Protein AF-A0A7G8KVP5-F1 (afdb_monomer)

InterPro domains:
  IPR000260 NADH:ubiquinone oxidoreductase chain 4, N-terminal [PF01059] (1-69)

Nearest PDB structures (foldseek):
  8esz-assembly1_4  TM=9.587E-01  e=6.649E-04  Drosophila melanogaster
  8ba0-assembly1_M  TM=9.592E-01  e=1.145E-03  Drosophila melanogaster

Mean predicted aligned error: 4.85 Å

Sec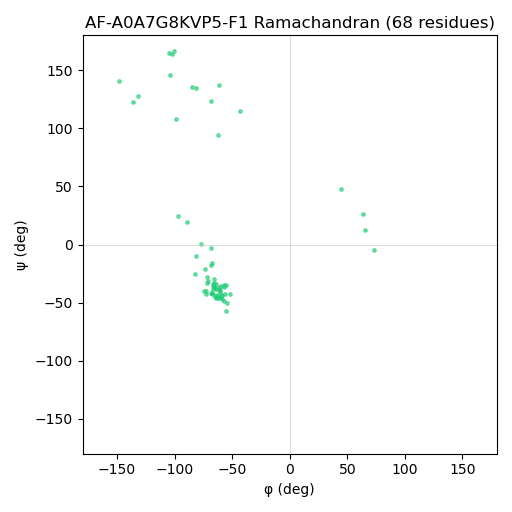ondary structure (DSSP, 8-state):
-HHHHHHHHHHHHHTTSTT-HHHHHHHHHHHHHHHHTT----SS-EEEETTEEE-HHHHHHHHHHHHHH-

pLDDT: mean 84.35, std 9.0, range [61.0, 94.38]

Foldseek 3Di:
DVVVVVLVVVVVVQVVDPPSPVVSLVSLVVVLVVLVVPDDDDQDFPPDDPNDTDGPVNSVVVSVVSVVVD

Organism: Mecopoda elongata (NCBI:txid441232)

Structure (mmCIF, N/CA/C/O backbone):
data_AF-A0A7G8KVP5-F1
#
_entry.id   AF-A0A7G8KVP5-F1
#
loop_
_atom_site.group_PDB
_atom_site.id
_atom_site.type_symbol
_atom_site.label_atom_id
_atom_site.label_alt_id
_atom_site.label_comp_id
_atom_site.label_asym_id
_atom_site.label_entity_id
_atom_site.label_seq_id
_atom_site.pdbx_PDB_ins_code
_atom_site.Cartn_x
_atom_site.Cartn_y
_atom_site.Cartn_z
_atom_site.occupancy
_atom_site.B_iso_or_equiv
_atom_site.auth_seq_id
_atom_site.auth_comp_id
_atom_site.auth_asym_id
_atom_site.auth_atom_id
_atom_site.pdbx_PDB_model_num
ATOM 1 N N . MET A 1 1 ? -0.723 -8.296 -6.528 1.00 78.81 1 MET A N 1
ATOM 2 C CA . MET A 1 1 ? -1.916 -7.600 -5.974 1.00 78.81 1 MET A CA 1
ATOM 3 C C . MET A 1 1 ? -2.725 -8.439 -4.977 1.00 78.81 1 MET A C 1
ATOM 5 O O . MET A 1 1 ? -3.032 -7.937 -3.904 1.00 78.81 1 MET A O 1
ATOM 9 N N . LEU A 1 2 ? -3.022 -9.716 -5.260 1.00 82.44 2 LEU A N 1
ATOM 10 C CA . LEU A 1 2 ? -3.844 -10.575 -4.384 1.00 82.44 2 LEU A CA 1
ATOM 11 C C . LEU A 1 2 ? -3.301 -10.729 -2.951 1.00 82.44 2 LEU A C 1
ATOM 13 O O . LEU A 1 2 ? -4.075 -10.706 -2.000 1.00 82.44 2 LEU A O 1
ATOM 17 N N . SER A 1 3 ? -1.975 -10.786 -2.784 1.00 84.00 3 SER A N 1
ATOM 18 C CA . SER A 1 3 ? -1.338 -10.813 -1.459 1.00 84.00 3 SER A CA 1
ATOM 19 C C . SER A 1 3 ? -1.724 -9.614 -0.585 1.00 84.00 3 SER A C 1
ATOM 21 O O . SER A 1 3 ? -1.871 -9.773 0.618 1.00 84.00 3 SER A O 1
ATOM 23 N N . LEU A 1 4 ? -1.922 -8.429 -1.181 1.00 86.38 4 LEU A N 1
ATOM 24 C CA . LEU A 1 4 ? -2.338 -7.223 -0.458 1.00 86.38 4 LEU A CA 1
ATOM 25 C C . LEU A 1 4 ? -3.818 -7.284 -0.076 1.00 86.38 4 LEU A C 1
ATOM 27 O O . LEU A 1 4 ? -4.186 -6.912 1.033 1.00 86.38 4 LEU A O 1
ATOM 31 N N . VAL A 1 5 ? -4.659 -7.792 -0.981 1.00 88.75 5 VAL A N 1
ATOM 32 C CA . VAL A 1 5 ? -6.103 -7.935 -0.751 1.00 88.75 5 VAL A CA 1
ATOM 33 C C . VAL A 1 5 ? -6.379 -8.919 0.383 1.00 88.75 5 VAL A C 1
ATOM 35 O O . VAL A 1 5 ? -7.145 -8.600 1.286 1.00 88.75 5 VAL A O 1
ATOM 38 N N . VAL A 1 6 ? -5.716 -10.081 0.384 1.00 89.50 6 VAL A N 1
ATOM 39 C CA . VAL A 1 6 ? -5.832 -11.078 1.465 1.00 89.50 6 VAL A CA 1
ATOM 40 C C . VAL A 1 6 ? -5.488 -10.452 2.816 1.00 89.50 6 VAL A C 1
ATOM 42 O O . VAL A 1 6 ? -6.199 -10.634 3.798 1.00 89.50 6 VAL A O 1
ATOM 45 N N . MET A 1 7 ? -4.432 -9.647 2.841 1.00 88.06 7 MET A N 1
ATOM 46 C CA . MET A 1 7 ? -4.010 -8.906 4.019 1.00 88.06 7 MET A CA 1
ATOM 47 C C . MET A 1 7 ? -5.088 -7.944 4.532 1.00 88.06 7 M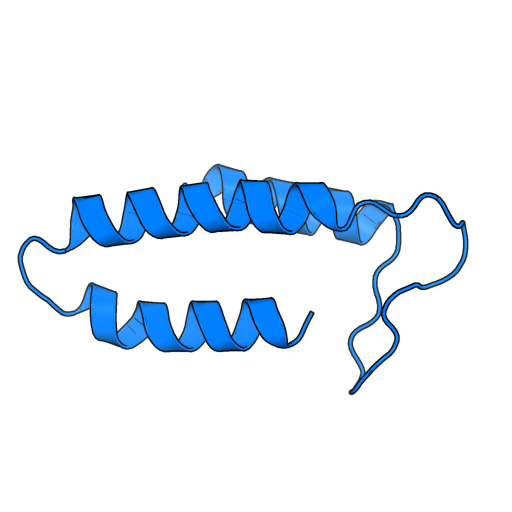ET A C 1
ATOM 49 O O . MET A 1 7 ? -5.381 -7.935 5.723 1.00 88.06 7 MET A O 1
ATOM 53 N N . MET A 1 8 ? -5.717 -7.177 3.636 1.00 89.81 8 MET A N 1
ATOM 54 C CA . MET A 1 8 ? -6.796 -6.255 4.002 1.00 89.81 8 MET A CA 1
ATOM 55 C C . MET A 1 8 ? -8.043 -6.987 4.506 1.00 89.81 8 MET A C 1
ATOM 57 O O . MET A 1 8 ? -8.661 -6.532 5.465 1.00 89.81 8 MET A O 1
ATOM 61 N N . VAL A 1 9 ? -8.384 -8.147 3.934 1.00 94.38 9 VAL A N 1
ATOM 62 C CA . VAL A 1 9 ? -9.502 -8.975 4.422 1.00 94.38 9 VAL A CA 1
ATOM 63 C C . VAL A 1 9 ? -9.266 -9.423 5.865 1.00 94.38 9 VAL A C 1
ATOM 65 O O . VAL A 1 9 ? -10.200 -9.397 6.661 1.00 94.38 9 VAL A O 1
ATOM 68 N N . PHE A 1 10 ? -8.029 -9.767 6.237 1.00 90.75 10 PHE A N 1
ATOM 69 C CA . PHE A 1 10 ? -7.695 -10.127 7.620 1.00 90.75 10 PHE A CA 1
ATOM 70 C C . PHE A 1 10 ? -7.646 -8.933 8.585 1.00 90.75 10 PHE A C 1
ATOM 72 O O . PHE A 1 10 ? -7.825 -9.130 9.786 1.00 90.75 10 PHE A O 1
ATOM 79 N N . LEU A 1 11 ? -7.477 -7.700 8.096 1.00 90.88 11 LEU A N 1
ATOM 80 C CA . LEU A 1 11 ? -7.573 -6.499 8.936 1.00 90.88 11 LEU A CA 1
ATOM 81 C C . LEU A 1 11 ? -9.015 -6.184 9.357 1.00 90.88 11 LEU A C 1
ATOM 83 O O . LEU A 1 11 ? -9.220 -5.645 10.443 1.00 90.88 11 LEU A O 1
ATOM 87 N N . VAL A 1 12 ? -10.016 -6.568 8.554 1.00 91.88 12 VAL A N 1
ATOM 88 C CA . VAL A 1 12 ? -11.440 -6.358 8.874 1.00 91.88 12 VAL A CA 1
ATOM 89 C C . VAL A 1 12 ? -11.830 -6.970 10.230 1.00 91.88 12 VAL A C 1
ATOM 91 O O . VAL A 1 12 ? -12.270 -6.212 11.094 1.00 91.88 12 VAL A O 1
ATOM 94 N N . PRO A 1 13 ? -11.645 -8.281 10.498 1.00 87.56 13 PRO A N 1
ATOM 95 C CA . PRO A 1 13 ? -11.969 -8.846 11.807 1.00 87.56 13 PRO A CA 1
ATOM 96 C C . PRO A 1 13 ? -11.077 -8.289 12.924 1.00 87.56 13 PRO A C 1
ATOM 98 O O . PRO A 1 13 ? -11.532 -8.161 14.057 1.00 87.56 13 PRO A O 1
ATOM 101 N N . LEU A 1 14 ? -9.832 -7.912 12.616 1.00 87.69 14 LEU A N 1
ATOM 102 C CA . LEU A 1 14 ? -8.892 -7.348 13.586 1.00 87.69 14 LEU A CA 1
ATOM 103 C C . LEU A 1 14 ? -9.364 -5.990 14.131 1.00 87.69 14 LEU A C 1
ATOM 105 O O . LEU A 1 14 ? -9.211 -5.703 15.316 1.00 87.69 14 LEU A O 1
ATOM 109 N N . SER A 1 15 ? -9.977 -5.176 13.268 1.00 87.31 15 SER A N 1
ATOM 110 C CA . SER A 1 15 ? -10.515 -3.858 13.622 1.00 87.31 15 SER A CA 1
ATOM 111 C C . SER A 1 15 ? -11.721 -3.900 14.568 1.00 87.31 15 SER A C 1
ATOM 113 O O . SER A 1 15 ? -12.045 -2.889 15.184 1.00 87.31 15 SER A O 1
ATOM 115 N N . LEU A 1 16 ? -12.368 -5.062 14.721 1.00 91.88 16 LEU A N 1
ATOM 116 C CA . LEU A 1 16 ? -13.530 -5.228 15.598 1.00 91.88 16 LEU A CA 1
ATOM 117 C C . LEU A 1 16 ? -13.138 -5.424 17.073 1.00 91.88 16 LEU A C 1
ATOM 119 O O . LEU A 1 16 ? -14.006 -5.389 17.945 1.00 91.88 16 LEU A O 1
ATOM 123 N N . PHE A 1 17 ? -11.852 -5.633 17.374 1.00 90.69 17 PHE A N 1
ATOM 124 C CA . PHE A 1 17 ? -11.371 -5.776 18.748 1.00 90.69 17 PHE A CA 1
ATOM 125 C C . PHE A 1 17 ? -11.180 -4.414 19.434 1.00 90.69 17 PHE A C 1
ATOM 127 O O . PHE A 1 17 ? -10.548 -3.500 18.901 1.00 90.69 17 PHE A O 1
ATOM 134 N N . ASN A 1 18 ? -11.658 -4.299 20.677 1.00 76.06 18 ASN A N 1
ATOM 135 C CA . ASN A 1 18 ? -11.414 -3.121 21.512 1.00 76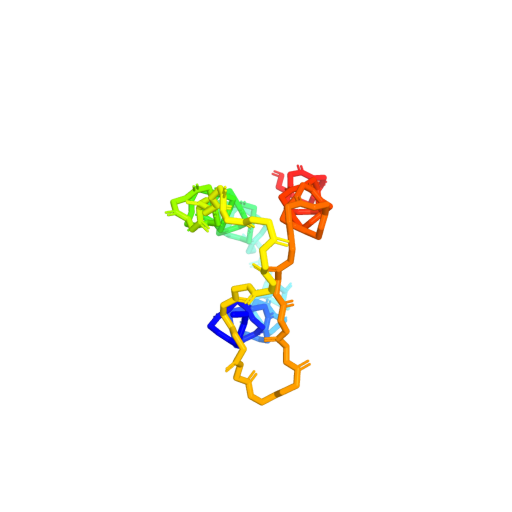.06 18 ASN A CA 1
ATOM 136 C C . ASN A 1 18 ? -9.904 -2.941 21.764 1.00 76.06 18 ASN A C 1
ATOM 138 O O . ASN A 1 18 ? -9.198 -3.907 22.043 1.00 76.06 18 ASN A O 1
ATOM 142 N N . ASN A 1 19 ? -9.417 -1.697 21.682 1.00 86.50 19 ASN A N 1
ATOM 143 C CA . ASN A 1 19 ? -7.999 -1.303 21.768 1.00 86.50 19 ASN A CA 1
ATOM 144 C C . ASN A 1 19 ? -7.071 -1.790 20.635 1.00 86.50 19 ASN A C 1
ATOM 146 O O . ASN A 1 19 ? -5.856 -1.615 20.735 1.00 86.50 19 ASN A O 1
ATOM 150 N N . ALA A 1 20 ? -7.594 -2.308 19.520 1.00 90.19 20 ALA A N 1
ATOM 151 C CA . ALA A 1 20 ? -6.757 -2.729 18.391 1.00 90.19 20 ALA A CA 1
ATOM 152 C C . ALA A 1 20 ? -6.225 -1.576 17.514 1.00 90.19 20 ALA A C 1
ATOM 154 O O . ALA A 1 20 ? -5.495 -1.835 16.562 1.00 90.19 20 ALA A O 1
ATOM 155 N N . TRP A 1 21 ? -6.539 -0.309 17.823 1.00 87.25 21 TRP A N 1
ATOM 156 C CA . TRP A 1 21 ? -6.192 0.840 16.972 1.00 87.25 21 TRP A CA 1
ATOM 157 C C . TRP A 1 21 ? -4.693 0.925 16.643 1.00 87.25 21 TRP A C 1
ATOM 159 O O . TRP A 1 21 ? -4.322 0.984 15.476 1.00 87.25 21 TRP A O 1
ATOM 169 N N . TRP A 1 22 ? -3.822 0.836 17.654 1.00 88.75 22 TRP A N 1
ATOM 170 C CA . TRP A 1 22 ? -2.365 0.874 17.460 1.00 88.75 22 TRP A CA 1
ATOM 171 C C . TRP A 1 22 ? -1.849 -0.279 16.596 1.00 88.75 22 TRP A C 1
ATOM 173 O O . TRP A 1 22 ? -0.917 -0.122 15.803 1.00 88.75 22 TRP A O 1
ATOM 183 N N . LEU A 1 23 ? -2.461 -1.452 16.748 1.00 90.31 23 LEU A N 1
ATOM 184 C CA . LEU A 1 23 ? -2.080 -2.641 16.004 1.00 90.31 23 LEU A CA 1
ATOM 185 C C . LEU A 1 23 ? -2.528 -2.519 14.541 1.00 90.31 23 LEU A C 1
ATOM 187 O O . LEU A 1 23 ? -1.733 -2.765 13.642 1.00 90.31 23 LEU A O 1
ATOM 191 N N . VAL A 1 24 ? -3.743 -2.033 14.286 1.00 92.12 24 VAL A N 1
ATOM 192 C CA . VAL A 1 24 ? -4.225 -1.768 12.924 1.00 92.12 24 VAL A CA 1
ATOM 193 C C . VAL A 1 24 ? -3.367 -0.692 12.241 1.00 92.12 24 VAL A C 1
ATOM 195 O O . VAL A 1 24 ? -2.890 -0.921 11.129 1.00 92.12 24 VAL A O 1
ATOM 198 N N . GLN A 1 25 ? -3.060 0.421 12.912 1.00 90.94 25 GLN A N 1
ATOM 199 C CA . GLN A 1 25 ? -2.237 1.489 12.326 1.00 90.94 25 GLN A CA 1
ATOM 200 C C . GLN A 1 25 ? -0.817 1.017 11.978 1.00 90.94 25 GLN A C 1
ATOM 202 O O . 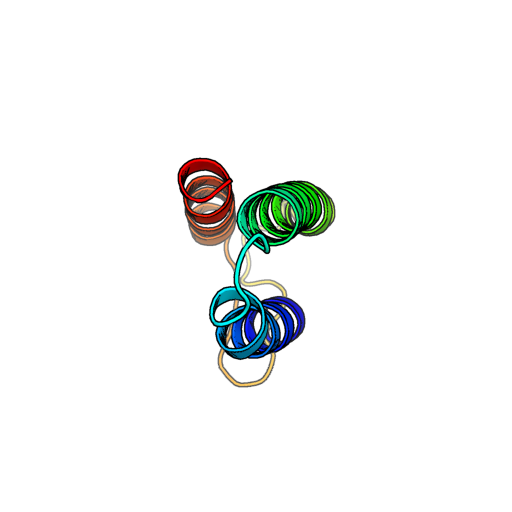GLN A 1 25 ? -0.326 1.244 10.871 1.00 90.94 25 GLN A O 1
ATOM 207 N N . SER A 1 26 ? -0.167 0.289 12.892 1.00 91.69 26 SER A N 1
ATOM 208 C CA . SER A 1 26 ? 1.170 -0.271 12.640 1.00 91.69 26 SER A CA 1
ATOM 209 C C . SER A 1 26 ? 1.169 -1.304 11.512 1.00 91.69 26 SER A C 1
ATOM 211 O O . SER A 1 26 ? 2.123 -1.348 10.733 1.00 91.69 26 SER A O 1
ATOM 213 N N . THR A 1 27 ? 0.092 -2.083 11.352 1.00 91.88 27 THR A N 1
ATOM 214 C CA . THR A 1 27 ? -0.033 -2.986 10.201 1.00 91.88 27 THR A CA 1
ATOM 215 C C . THR A 1 27 ? -0.181 -2.231 8.882 1.00 91.88 27 THR A C 1
ATOM 217 O O . THR A 1 27 ? 0.496 -2.601 7.929 1.00 91.88 27 THR A O 1
ATOM 220 N N . PHE A 1 28 ? -0.962 -1.145 8.812 1.00 91.19 28 PHE A N 1
ATOM 221 C CA . PHE A 1 28 ? -1.044 -0.312 7.601 1.00 91.19 28 PHE A CA 1
ATOM 222 C C . PHE A 1 28 ? 0.311 0.296 7.225 1.00 91.19 28 PHE A C 1
ATOM 224 O O . PHE A 1 28 ? 0.697 0.256 6.056 1.00 91.19 28 PHE A O 1
ATOM 231 N N . PHE A 1 29 ? 1.077 0.762 8.212 1.00 91.31 29 PHE A N 1
ATOM 232 C CA . PHE A 1 29 ? 2.437 1.257 7.993 1.00 91.31 29 PHE A CA 1
ATOM 233 C C . PHE A 1 29 ? 3.408 0.156 7.534 1.00 91.31 29 PHE A C 1
ATOM 235 O O . PHE A 1 29 ? 4.297 0.398 6.726 1.00 91.31 29 PHE A O 1
ATOM 242 N N . PHE A 1 30 ? 3.238 -1.087 7.983 1.00 91.81 30 PHE A N 1
ATOM 243 C CA . PHE A 1 30 ? 4.013 -2.205 7.441 1.00 91.81 30 PHE A CA 1
ATOM 244 C C . PHE A 1 30 ? 3.654 -2.490 5.970 1.00 91.81 30 PHE A C 1
ATOM 246 O O . PHE A 1 30 ? 4.535 -2.797 5.161 1.00 91.81 30 PHE A O 1
ATOM 253 N N . MET A 1 31 ? 2.382 -2.324 5.589 1.00 90.81 31 MET A N 1
ATOM 254 C CA . MET A 1 31 ? 1.931 -2.552 4.210 1.00 90.81 31 MET A CA 1
ATOM 255 C C . MET A 1 31 ? 2.520 -1.551 3.226 1.00 90.81 31 MET A C 1
ATOM 257 O O . MET A 1 31 ? 2.853 -1.944 2.107 1.00 90.81 31 MET A O 1
ATOM 261 N N . THR A 1 32 ? 2.661 -0.281 3.623 1.00 91.50 32 THR A N 1
ATOM 262 C CA . THR A 1 32 ? 3.271 0.743 2.761 1.00 91.50 32 THR A CA 1
ATOM 263 C C . THR A 1 32 ? 4.701 0.345 2.396 1.00 91.50 32 THR A C 1
ATOM 265 O O . THR A 1 32 ? 5.056 0.372 1.218 1.00 91.50 32 THR A O 1
ATOM 268 N N . PHE A 1 33 ? 5.498 -0.138 3.356 1.00 89.69 33 PHE A N 1
ATOM 269 C CA . PHE A 1 33 ? 6.853 -0.626 3.083 1.00 89.69 33 PHE A CA 1
ATOM 270 C C . PHE A 1 33 ? 6.879 -1.865 2.196 1.00 89.69 33 PHE A C 1
ATOM 272 O O . PHE A 1 33 ? 7.662 -1.918 1.246 1.00 89.69 33 PHE A O 1
ATOM 279 N N . LEU A 1 34 ? 6.019 -2.852 2.464 1.00 89.44 34 LEU A N 1
ATOM 280 C CA . LEU A 1 34 ? 5.928 -4.036 1.608 1.00 89.44 34 LEU A CA 1
ATOM 281 C C . LEU A 1 34 ? 5.549 -3.671 0.170 1.00 89.44 34 LEU A C 1
ATOM 283 O O . LEU A 1 34 ? 6.025 -4.309 -0.770 1.00 89.44 34 LEU A O 1
ATOM 287 N N . PHE A 1 35 ? 4.704 -2.654 -0.010 1.00 89.56 35 PHE A N 1
ATOM 288 C CA . PHE A 1 35 ? 4.314 -2.184 -1.330 1.00 89.56 35 PHE A CA 1
ATOM 289 C C . PHE A 1 35 ? 5.439 -1.415 -2.031 1.00 89.56 35 PHE A C 1
ATOM 291 O O . PHE A 1 35 ? 5.678 -1.658 -3.211 1.00 89.56 35 PHE A O 1
ATOM 298 N N . MET A 1 36 ? 6.200 -0.583 -1.310 1.00 88.81 36 MET A N 1
ATOM 299 C CA . MET A 1 36 ? 7.381 0.113 -1.848 1.00 88.81 36 MET A CA 1
ATOM 300 C C . MET A 1 36 ? 8.414 -0.847 -2.453 1.00 88.81 36 MET A C 1
ATOM 302 O O . MET A 1 36 ? 9.029 -0.528 -3.468 1.00 88.81 36 MET A O 1
ATOM 306 N N . LEU A 1 37 ? 8.579 -2.042 -1.875 1.00 86.38 37 LEU A N 1
ATOM 307 C CA . LEU A 1 37 ? 9.504 -3.062 -2.389 1.00 86.38 37 LEU A CA 1
ATOM 308 C C . LEU A 1 37 ? 9.069 -3.669 -3.733 1.00 86.38 37 LEU A C 1
ATOM 310 O O . LEU A 1 37 ? 9.893 -4.271 -4.417 1.00 86.38 37 LEU A O 1
ATOM 314 N N . LYS A 1 38 ? 7.799 -3.519 -4.130 1.00 82.31 38 LYS A N 1
ATOM 315 C CA . LYS A 1 38 ? 7.261 -4.030 -5.404 1.00 82.31 38 LYS A CA 1
ATOM 316 C C . LYS A 1 38 ? 7.390 -3.039 -6.560 1.00 82.31 38 LYS A C 1
ATOM 318 O O . LYS A 1 38 ? 6.674 -3.157 -7.550 1.00 82.31 38 LYS A O 1
ATOM 323 N N . PHE A 1 39 ? 8.269 -2.051 -6.436 1.00 81.50 39 PHE A N 1
ATOM 324 C CA . PHE A 1 39 ? 8.470 -1.063 -7.481 1.00 81.50 39 PHE A CA 1
ATOM 325 C C . PHE A 1 39 ? 9.115 -1.685 -8.722 1.00 81.50 39 PHE A C 1
ATOM 327 O O . PHE A 1 39 ? 10.205 -2.256 -8.653 1.00 81.50 39 PHE A O 1
ATOM 334 N N . VAL A 1 40 ? 8.446 -1.549 -9.866 1.00 76.38 40 VAL A N 1
ATOM 335 C CA . VAL A 1 40 ? 8.921 -2.038 -11.160 1.00 76.38 40 VAL A CA 1
ATOM 336 C C . VAL A 1 40 ? 8.771 -0.925 -12.199 1.00 76.38 40 VAL A C 1
ATOM 338 O O . VAL A 1 40 ? 7.703 -0.342 -12.344 1.00 76.38 40 VAL A O 1
ATOM 341 N N . LEU A 1 41 ? 9.861 -0.632 -12.916 1.00 70.31 41 LEU A N 1
ATOM 342 C CA . LEU A 1 41 ? 9.988 0.469 -13.885 1.00 70.31 41 LEU A CA 1
ATOM 343 C C . LEU A 1 41 ? 9.763 0.036 -15.346 1.00 70.31 41 LEU A C 1
ATOM 345 O O . LEU A 1 41 ? 10.293 0.657 -16.263 1.00 70.31 41 LEU A O 1
ATOM 349 N N . TYR A 1 42 ? 9.028 -1.048 -15.584 1.00 71.31 42 TYR A N 1
ATOM 350 C CA . TYR A 1 42 ? 8.685 -1.433 -16.952 1.00 71.31 42 TYR A CA 1
ATOM 351 C C . TYR A 1 42 ? 7.432 -0.674 -17.406 1.00 71.31 42 TYR A C 1
ATOM 353 O O . TYR A 1 42 ? 6.447 -0.615 -16.678 1.00 71.31 42 TYR A O 1
ATOM 361 N N . ASP A 1 43 ? 7.459 -0.142 -18.632 1.00 61.00 43 ASP A N 1
ATOM 362 C CA . ASP A 1 43 ? 6.320 0.542 -19.277 1.00 61.00 43 ASP A CA 1
ATOM 363 C C . ASP A 1 43 ? 5.149 -0.402 -19.622 1.00 61.00 43 ASP A C 1
ATOM 365 O O . ASP A 1 43 ? 4.118 0.026 -20.135 1.00 61.00 43 ASP A O 1
ATOM 369 N N . VAL A 1 44 ? 5.303 -1.702 -19.363 1.00 67.94 44 VAL A N 1
ATOM 370 C CA . VAL A 1 44 ? 4.290 -2.733 -19.608 1.00 67.94 44 VAL A CA 1
ATOM 371 C C . VAL A 1 44 ? 3.650 -3.136 -18.284 1.00 67.94 44 VAL A C 1
ATOM 373 O O . VAL A 1 44 ? 4.345 -3.222 -17.272 1.00 67.94 44 VAL A O 1
ATOM 376 N N . PHE A 1 45 ? 2.356 -3.471 -18.320 1.00 64.31 45 PHE A N 1
ATOM 377 C CA . PHE A 1 45 ? 1.644 -4.112 -17.215 1.00 64.31 45 PHE A CA 1
ATOM 378 C C . PHE A 1 45 ? 2.484 -5.223 -16.579 1.00 64.31 45 PHE A C 1
ATOM 380 O O . PHE A 1 45 ? 2.767 -6.257 -17.193 1.00 64.31 45 PHE A O 1
ATOM 387 N N . THR A 1 46 ? 2.847 -5.017 -15.318 1.00 65.44 46 THR A N 1
ATOM 388 C CA . THR A 1 46 ? 3.539 -6.008 -14.492 1.00 65.44 46 THR A CA 1
ATOM 389 C C . THR A 1 46 ? 2.546 -6.666 -13.533 1.00 65.44 46 THR A C 1
ATOM 391 O O . THR A 1 46 ? 1.425 -6.187 -13.352 1.00 65.44 46 THR A O 1
ATOM 394 N N . GLU A 1 47 ? 2.916 -7.809 -12.947 1.00 63.53 47 GLU A N 1
ATOM 395 C CA . GLU A 1 47 ? 2.089 -8.533 -11.962 1.00 63.53 47 GLU A CA 1
ATOM 396 C C . GLU A 1 47 ? 0.741 -9.082 -12.486 1.00 63.53 47 GLU A C 1
ATOM 398 O O . GLU A 1 47 ? -0.176 -9.302 -11.697 1.00 63.53 47 GLU A O 1
ATOM 403 N N . 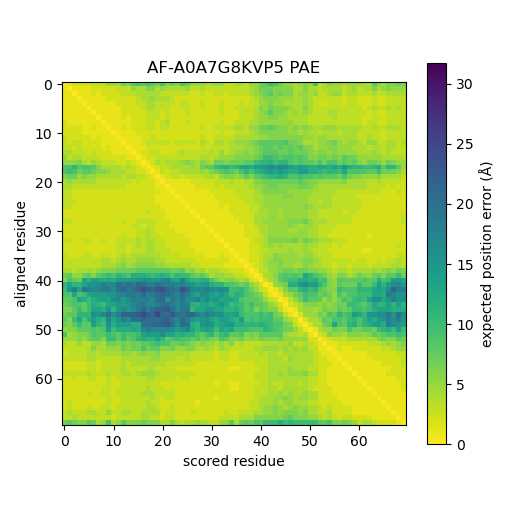LEU A 1 48 ? 0.619 -9.368 -13.789 1.00 65.88 48 LEU A N 1
ATOM 404 C CA . LEU A 1 48 ? -0.591 -9.914 -14.422 1.00 65.88 48 LEU A CA 1
ATOM 405 C C . LEU A 1 48 ? -0.974 -11.301 -13.863 1.00 65.88 48 LEU A C 1
ATOM 407 O O . LEU A 1 48 ? -0.512 -12.337 -14.341 1.00 65.88 48 LEU A O 1
ATOM 411 N N . SER A 1 49 ? -1.855 -11.343 -12.864 1.00 66.31 49 SER A N 1
ATOM 412 C CA . SER A 1 49 ? -2.485 -12.588 -12.402 1.00 66.31 49 SER A CA 1
ATOM 413 C C . SER A 1 49 ? -3.902 -12.333 -11.883 1.00 66.31 49 SER A C 1
ATOM 415 O O . SER A 1 49 ? -4.164 -11.313 -11.247 1.00 66.31 49 SER A O 1
ATOM 417 N N . TYR A 1 50 ? -4.832 -13.252 -12.182 1.00 62.84 50 TYR A N 1
ATOM 418 C CA . TYR A 1 50 ? -6.248 -13.178 -11.781 1.00 62.84 50 TYR A CA 1
ATOM 419 C C . TYR A 1 50 ? -6.890 -11.789 -11.989 1.00 62.84 50 TYR A C 1
ATOM 421 O O . TYR A 1 50 ? -7.541 -11.269 -11.091 1.00 62.84 50 TYR A O 1
ATOM 429 N N . LEU A 1 51 ? -6.703 -11.191 -13.175 1.00 72.44 51 LEU A N 1
ATOM 430 C CA . LEU A 1 51 ? -7.272 -9.893 -13.598 1.00 72.44 51 LEU A CA 1
ATOM 431 C C . LEU A 1 51 ? -6.658 -8.637 -12.958 1.00 72.44 51 LEU A C 1
ATOM 433 O O . LEU A 1 51 ? -7.007 -7.531 -13.363 1.00 72.44 51 LEU A O 1
ATOM 437 N N . PHE A 1 52 ? -5.732 -8.770 -12.009 1.00 71.12 52 PHE A N 1
ATOM 438 C CA . PHE A 1 52 ? -5.050 -7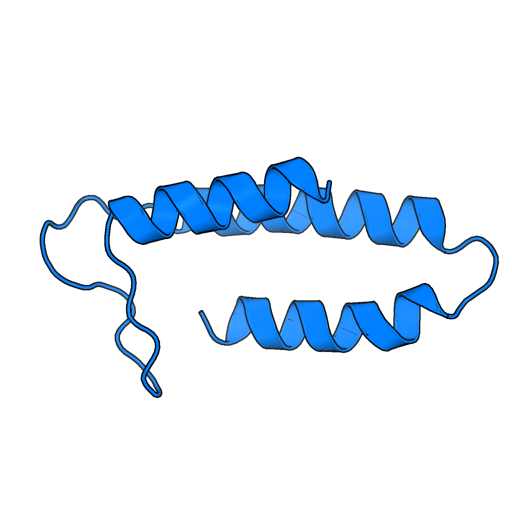.621 -11.422 1.00 71.12 52 PHE A CA 1
ATOM 439 C C . PHE A 1 52 ? -3.682 -7.437 -12.073 1.00 71.12 52 PHE A C 1
ATOM 441 O O . PHE A 1 52 ? -2.777 -8.225 -11.820 1.00 71.12 52 PHE A O 1
ATOM 448 N N . GLY A 1 53 ? -3.544 -6.402 -12.898 1.00 77.25 53 G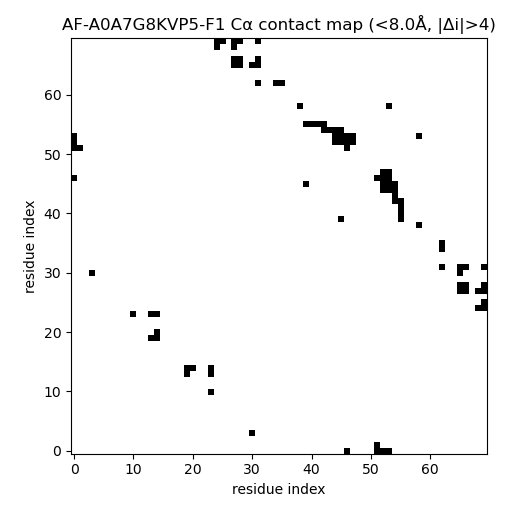LY A N 1
ATOM 449 C CA . GLY A 1 53 ? -2.258 -5.894 -13.380 1.00 77.25 53 GLY A CA 1
ATOM 450 C C . GLY A 1 53 ? -1.876 -4.599 -12.666 1.00 77.25 53 GLY A C 1
ATOM 451 O O . GL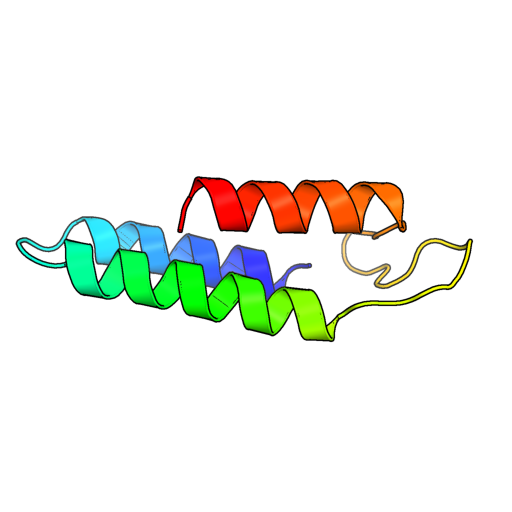Y A 1 53 ? -2.718 -3.969 -12.019 1.00 77.25 53 GLY A O 1
ATOM 452 N N . MET A 1 54 ? -0.608 -4.212 -12.776 1.00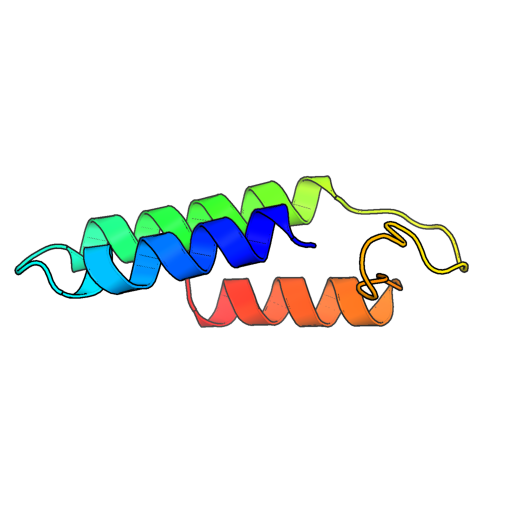 82.06 54 MET A N 1
ATOM 453 C CA . MET A 1 54 ? -0.094 -2.963 -12.229 1.00 82.06 54 MET A CA 1
ATOM 454 C C . MET A 1 54 ? 0.818 -2.256 -13.242 1.00 82.06 54 MET A C 1
ATOM 456 O O . MET A 1 54 ? 1.839 -2.801 -13.662 1.00 82.06 54 MET A O 1
ATOM 460 N N . ASP A 1 55 ? 0.453 -1.018 -13.563 1.00 84.56 55 ASP A N 1
ATOM 461 C CA . ASP A 1 55 ? 1.284 -0.030 -14.256 1.00 84.56 55 ASP A CA 1
ATOM 462 C C . ASP A 1 55 ? 1.886 0.971 -13.265 1.00 84.56 55 ASP A C 1
ATOM 464 O O . ASP A 1 55 ? 1.392 1.126 -12.143 1.00 84.56 55 ASP A O 1
ATOM 468 N N . ILE A 1 56 ? 2.870 1.751 -13.711 1.00 85.25 56 ILE A N 1
ATOM 469 C CA . ILE A 1 56 ? 3.546 2.797 -12.924 1.00 85.25 56 ILE A CA 1
ATOM 470 C C . ILE A 1 56 ? 2.550 3.770 -12.264 1.00 85.25 56 ILE A C 1
ATOM 472 O O . ILE A 1 56 ? 2.685 4.104 -11.085 1.00 85.25 56 ILE A O 1
ATOM 476 N N . LEU A 1 57 ? 1.513 4.198 -12.993 1.00 87.06 57 LEU A N 1
ATOM 477 C CA . LEU A 1 57 ? 0.503 5.118 -12.458 1.00 87.06 57 LEU A CA 1
ATOM 478 C C . LEU A 1 57 ? -0.337 4.438 -11.367 1.00 87.06 57 LEU A C 1
ATOM 480 O O . LEU A 1 57 ? -0.564 5.010 -10.300 1.00 87.06 57 LEU A O 1
ATOM 484 N N . SER A 1 58 ? -0.732 3.183 -11.593 1.00 86.19 58 SER A N 1
ATOM 485 C CA . SER A 1 58 ? -1.460 2.405 -10.590 1.00 86.19 58 SER A CA 1
ATOM 486 C C . SER A 1 58 ? -0.614 2.146 -9.339 1.00 86.19 58 SER A C 1
ATOM 488 O O . SER A 1 58 ? -1.138 2.284 -8.236 1.00 86.19 58 SER A O 1
ATOM 490 N N . PHE A 1 59 ? 0.694 1.886 -9.477 1.00 88.75 59 PHE A N 1
ATOM 491 C CA . PHE A 1 59 ? 1.616 1.767 -8.345 1.00 88.75 59 PHE A CA 1
ATOM 492 C C . PHE A 1 59 ? 1.604 3.040 -7.491 1.00 88.75 59 PHE A C 1
ATOM 494 O O . PHE A 1 59 ? 1.408 2.963 -6.279 1.00 88.75 59 PHE A O 1
ATOM 501 N N . GLY A 1 60 ? 1.730 4.216 -8.114 1.00 89.81 60 GLY A N 1
ATOM 502 C CA . GLY A 1 60 ? 1.689 5.493 -7.397 1.00 89.81 60 GLY A CA 1
ATOM 503 C C . GLY A 1 60 ? 0.385 5.704 -6.618 1.00 89.81 60 GLY A C 1
ATOM 504 O O . GLY A 1 60 ? 0.417 6.101 -5.453 1.00 89.81 60 GLY A O 1
ATOM 505 N N . LEU A 1 61 ? -0.762 5.381 -7.224 1.00 91.69 61 LEU A N 1
ATOM 506 C CA . LEU A 1 61 ? -2.069 5.512 -6.571 1.00 91.69 61 LEU A CA 1
ATOM 507 C C . LEU A 1 61 ? -2.262 4.515 -5.421 1.00 91.69 61 LEU A C 1
ATOM 509 O O . LEU A 1 61 ? -2.770 4.890 -4.363 1.00 91.69 61 LEU A O 1
ATOM 513 N N . ILE A 1 62 ? -1.844 3.260 -5.597 1.00 91.88 62 ILE A N 1
ATOM 514 C CA . ILE A 1 62 ? -1.947 2.238 -4.547 1.00 91.88 62 ILE A CA 1
ATOM 515 C C . ILE A 1 62 ? -1.062 2.624 -3.359 1.00 91.88 62 ILE A C 1
ATOM 517 O O . ILE A 1 62 ? -1.515 2.567 -2.215 1.00 91.88 62 ILE A O 1
ATOM 521 N N . LEU A 1 63 ? 0.160 3.090 -3.619 1.00 92.19 63 LEU A N 1
ATOM 522 C CA . LEU A 1 63 ? 1.055 3.572 -2.573 1.00 92.19 63 LEU A CA 1
ATOM 523 C C . LEU A 1 63 ? 0.427 4.731 -1.783 1.00 92.19 63 LEU A C 1
ATOM 525 O O . LEU A 1 63 ? 0.421 4.707 -0.552 1.00 92.19 63 LEU A O 1
ATOM 529 N N . LEU A 1 64 ? -0.141 5.713 -2.488 1.00 92.38 64 LEU A N 1
ATOM 530 C CA . LEU A 1 64 ? -0.795 6.866 -1.871 1.00 92.38 64 LEU A CA 1
ATOM 531 C C . LEU A 1 64 ? -1.991 6.445 -1.003 1.00 92.38 64 LEU A C 1
ATOM 533 O O . LEU A 1 64 ? -2.170 6.977 0.090 1.00 92.38 64 LEU A O 1
ATOM 537 N N . SER A 1 65 ? -2.777 5.461 -1.449 1.00 90.31 65 SER A N 1
ATOM 538 C CA . SER A 1 65 ? -3.922 4.962 -0.679 1.00 90.31 65 SER A CA 1
ATOM 539 C C . SER A 1 65 ? -3.506 4.352 0.663 1.00 90.31 65 SER A C 1
ATOM 541 O O . SER A 1 65 ? -4.098 4.680 1.689 1.00 90.31 65 SER A O 1
ATOM 543 N N . PHE A 1 66 ? -2.439 3.544 0.691 1.00 91.88 66 PHE A N 1
ATOM 544 C CA . PHE A 1 66 ? -1.932 2.988 1.945 1.00 91.88 66 PHE A CA 1
ATOM 545 C C . PHE A 1 66 ? -1.370 4.066 2.865 1.00 91.88 66 PHE A C 1
ATOM 547 O O . PHE A 1 66 ? -1.523 3.959 4.077 1.00 91.88 66 PHE A O 1
ATOM 554 N N . TRP A 1 67 ? -0.763 5.109 2.298 1.00 88.06 67 TRP A N 1
ATOM 555 C CA . TRP A 1 67 ? -0.189 6.190 3.087 1.00 88.06 67 TRP A CA 1
ATOM 556 C C . TRP A 1 67 ? -1.244 7.093 3.739 1.00 88.06 67 TRP A C 1
ATOM 558 O O . TRP A 1 67 ? -1.035 7.560 4.851 1.00 88.06 67 TRP A O 1
ATOM 568 N N . ILE A 1 68 ? -2.393 7.305 3.088 1.00 90.69 68 ILE A N 1
ATOM 569 C CA . ILE A 1 68 ? -3.519 8.055 3.678 1.00 90.69 68 ILE A CA 1
ATOM 570 C C . ILE A 1 68 ? -4.199 7.250 4.798 1.00 90.69 68 ILE A C 1
ATOM 572 O O . ILE A 1 68 ? -4.735 7.836 5.737 1.00 90.69 68 ILE A O 1
ATOM 576 N N . CYS A 1 69 ? -4.209 5.918 4.697 1.00 86.31 69 CYS A N 1
ATOM 577 C CA . CYS A 1 69 ? -4.805 5.049 5.713 1.00 86.31 69 CYS A CA 1
ATOM 578 C C . CYS A 1 69 ? -3.882 4.766 6.913 1.00 86.31 69 CYS A C 1
ATOM 580 O O . CYS A 1 69 ? -4.396 4.440 7.983 1.00 86.31 69 CYS A O 1
ATOM 582 N N . SER A 1 70 ? -2.556 4.842 6.735 1.00 78.38 70 SER A N 1
ATOM 583 C CA . SER A 1 70 ? -1.535 4.654 7.786 1.00 78.38 70 SER A CA 1
ATOM 584 C C . SER A 1 70 ? -1.355 5.856 8.696 1.00 78.38 70 SER A C 1
ATOM 586 O O . SER A 1 70 ? -0.814 5.653 9.804 1.00 78.38 70 SER A O 1
#

Radius of gyration: 13.48 Å; Cα contacts (8 Å, |Δi|>4): 49; chains: 1; bounding box: 24×21×41 Å

Solvent-accessible surface area (backbone atoms only — not comparable to full-atom values): 4179 Å² total; per-residue (Å²): 102,66,75,58,53,57,52,53,59,58,44,56,70,50,66,72,43,88,85,32,61,68,58,54,36,53,50,34,50,50,46,42,55,61,52,62,73,68,72,63,93,54,100,53,75,37,70,76,52,96,91,41,63,42,40,62,68,54,49,55,52,54,51,50,52,36,59,75,70,65

Sequence (70 aa):
MLSLVVMMVFLVPLSLFNNAWWLVQSTFFFMTFLFMLKFVLYDVFTELSYLFGMDILSFGLILLSFWICS